Protein AF-A0A8K0XJJ7-F1 (afdb_monomer)

Secondary structure (DSSP, 8-state):
---PPP-TT-HHHHHHHHHHHHHHHH-HHHIIIIIGGG-HHHHHHHHHHHHHHHTSS-HHHHHHHHHHHHHHH-TTTS-SSSSPPPHHHHHHHH-

pLDDT: mean 91.0, std 8.06, range [51.34, 97.12]

Nearest PDB structures (foldseek):
  3i3t-assembly4_G  TM=5.904E-01  e=1.716E-01  Homo sapiens
  3i3t-assembly1_A  TM=6.237E-01  e=3.665E-01  Homo sapiens
  3i3t-assembly3_E  TM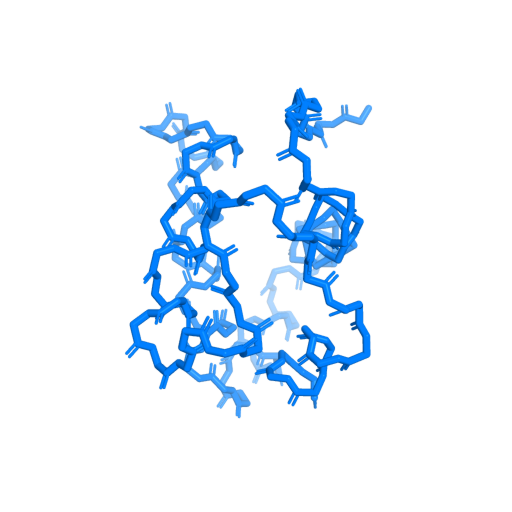=5.593E-01  e=5.846E-01  Homo sapiens

Foldseek 3Di:
DQFDDDDQLCVLVRVVLVVLLVVCVVCVPCLVVPQLVPAVLSVLSNVVSVCVVVVVDGPVRSSVVSLVVVCVVPVVQRPPDNDHHDSVSVVVRRD

Organism: NCBI:txid1940300

Mean predicted aligned error: 3.82 Å

Radius of gyration: 12.67 Å; Cα contacts (8 Å, |Δi|>4): 82; chains: 1; bounding box: 27×27×31 Å

Structure (mmCIF, N/CA/C/O backbone):
data_AF-A0A8K0XJJ7-F1
#
_entry.id   AF-A0A8K0XJJ7-F1
#
loop_
_atom_site.group_PDB
_atom_site.id
_atom_site.type_symbol
_atom_site.label_atom_id
_atom_site.label_alt_id
_atom_site.label_comp_id
_atom_site.label_asym_id
_atom_site.label_entity_id
_atom_site.label_seq_id
_atom_site.pdbx_PDB_ins_code
_atom_site.Cartn_x
_atom_site.Cartn_y
_atom_site.Cartn_z
_atom_site.occupancy
_atom_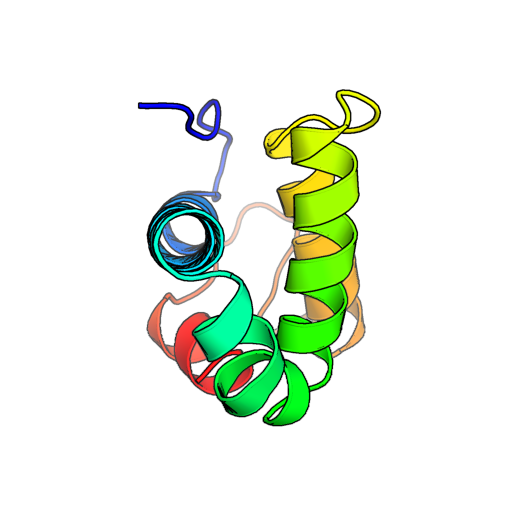site.B_iso_or_equiv
_atom_site.auth_seq_id
_atom_site.auth_comp_id
_atom_site.auth_asym_id
_atom_site.auth_atom_id
_atom_site.pdbx_PDB_model_num
ATOM 1 N N . PRO A 1 1 ? -12.921 13.529 0.029 1.00 51.34 1 PRO A N 1
ATOM 2 C CA . PRO A 1 1 ? -12.126 12.277 -0.018 1.00 51.34 1 PRO A CA 1
ATOM 3 C C . PRO A 1 1 ? -10.666 12.554 0.356 1.00 51.34 1 PRO A C 1
ATOM 5 O O . PRO A 1 1 ? -10.063 13.447 -0.232 1.00 51.34 1 PRO A O 1
ATOM 8 N N . ILE A 1 2 ? -10.124 11.832 1.342 1.00 62.34 2 ILE A N 1
ATOM 9 C CA . ILE A 1 2 ? -8.667 11.736 1.517 1.00 62.34 2 ILE A CA 1
ATOM 10 C C . ILE A 1 2 ? -8.176 10.863 0.363 1.00 62.34 2 ILE A C 1
ATOM 12 O O . ILE A 1 2 ? -8.728 9.790 0.132 1.00 62.34 2 ILE A O 1
ATOM 16 N N . GLY A 1 3 ? -7.221 11.356 -0.414 1.00 66.12 3 GLY A N 1
ATOM 17 C CA . GLY A 1 3 ? -6.772 10.684 -1.627 1.00 66.12 3 GLY A CA 1
ATOM 18 C C . GLY A 1 3 ? -5.331 11.029 -1.950 1.00 66.12 3 GLY A C 1
ATOM 19 O O . GLY A 1 3 ? -4.754 11.947 -1.366 1.00 66.12 3 GLY A O 1
ATOM 20 N N . PHE A 1 4 ? -4.758 10.273 -2.880 1.00 77.44 4 PHE A N 1
ATOM 21 C CA . PHE A 1 4 ? -3.394 10.483 -3.341 1.00 77.44 4 PHE A CA 1
ATOM 22 C C . PHE A 1 4 ? -3.317 11.738 -4.211 1.00 77.44 4 PHE A C 1
ATOM 24 O O . PHE A 1 4 ? -4.140 11.955 -5.105 1.00 77.44 4 PHE A O 1
ATOM 31 N N . LYS A 1 5 ? -2.290 12.559 -3.990 1.00 79.62 5 LYS A N 1
ATOM 32 C CA . LYS A 1 5 ? -1.846 13.520 -4.994 1.00 79.62 5 LYS A CA 1
ATOM 33 C C . LYS A 1 5 ? -1.235 12.743 -6.151 1.00 79.62 5 LYS A C 1
ATOM 35 O O . LYS A 1 5 ? -0.239 12.032 -5.985 1.00 79.62 5 LYS A O 1
ATOM 40 N N . TRP A 1 6 ? -1.839 12.934 -7.318 1.00 72.12 6 TRP A N 1
ATOM 41 C CA . TRP A 1 6 ? -1.425 12.290 -8.553 1.00 72.12 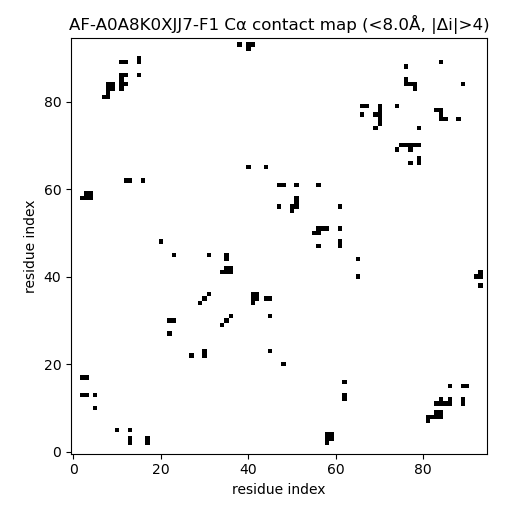6 TRP A CA 1
ATOM 42 C C . TRP A 1 6 ? 0.065 12.495 -8.831 1.00 72.12 6 TRP A C 1
ATOM 44 O O . TRP A 1 6 ? 0.622 13.581 -8.656 1.00 72.12 6 TRP A O 1
ATOM 54 N N . SER A 1 7 ? 0.705 11.441 -9.321 1.00 74.69 7 SER A N 1
ATOM 55 C CA . SER A 1 7 ? 2.115 11.428 -9.701 1.00 74.69 7 SER A CA 1
ATOM 56 C C . SER A 1 7 ? 2.309 10.666 -11.016 1.00 74.69 7 SER A C 1
ATOM 58 O O . SER A 1 7 ? 1.452 9.884 -11.428 1.00 74.69 7 SER A O 1
ATOM 60 N N . ASN A 1 8 ? 3.432 10.868 -11.704 1.00 78.75 8 ASN A N 1
ATOM 61 C CA . ASN A 1 8 ? 3.696 10.167 -12.963 1.00 78.75 8 ASN A CA 1
ATO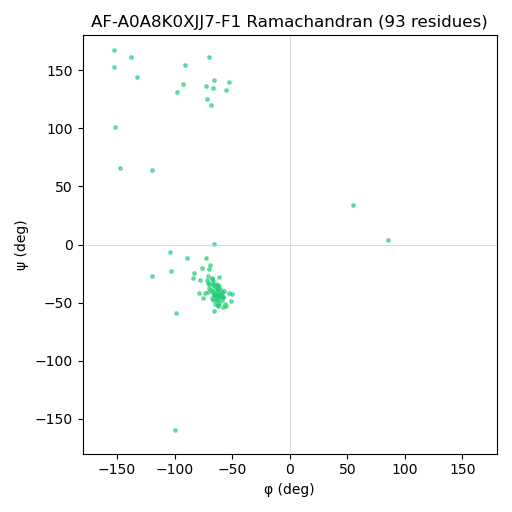M 62 C C . ASN A 1 8 ? 3.614 8.639 -12.781 1.00 78.75 8 ASN A C 1
ATOM 64 O O . ASN A 1 8 ? 4.178 8.086 -11.832 1.00 78.75 8 ASN A O 1
ATOM 68 N N . GLN A 1 9 ? 2.908 7.971 -13.701 1.00 81.69 9 GLN A N 1
ATOM 69 C CA . GLN A 1 9 ? 2.737 6.512 -13.737 1.00 81.69 9 GLN A CA 1
ATOM 70 C C . GLN A 1 9 ? 2.172 5.904 -12.442 1.00 81.69 9 GLN A C 1
ATOM 72 O O . GLN A 1 9 ? 2.539 4.801 -12.045 1.00 81.69 9 GLN A O 1
ATOM 77 N N . SER A 1 10 ? 1.296 6.640 -11.753 1.00 86.81 10 SER A N 1
ATOM 78 C CA . SER A 1 10 ? 0.697 6.203 -10.486 1.00 86.81 10 SER A CA 1
ATOM 79 C C . SER A 1 10 ? -0.747 5.731 -10.592 1.00 86.81 10 SER A C 1
ATOM 81 O O . SER A 1 10 ? -1.252 5.192 -9.620 1.00 86.81 10 SER A O 1
ATOM 83 N N . CYS A 1 11 ? -1.388 5.866 -11.755 1.00 89.19 11 CYS A N 1
ATOM 84 C CA . CYS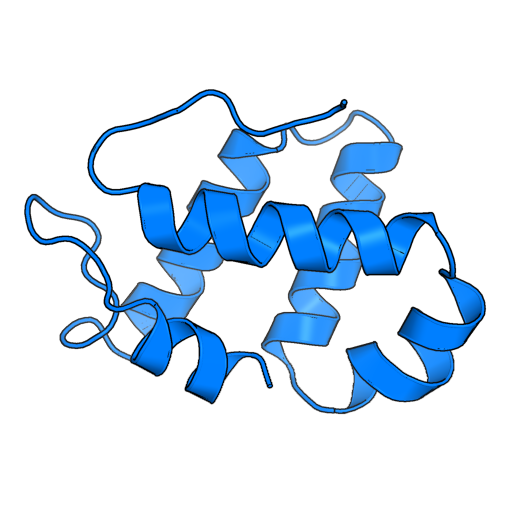 A 1 11 ? -2.826 5.658 -11.924 1.00 89.19 11 CYS A CA 1
ATOM 85 C C . CYS A 1 11 ? -3.339 4.323 -11.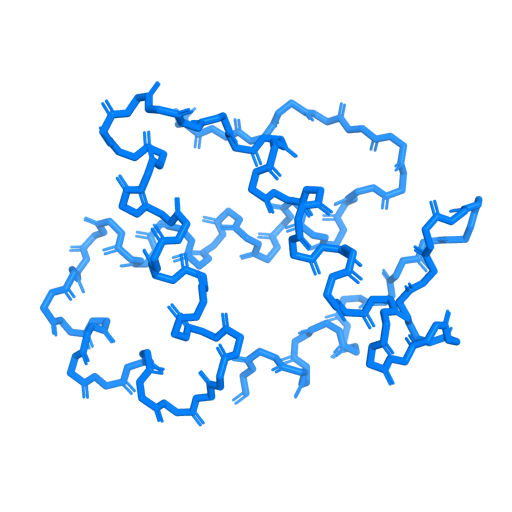362 1.00 89.19 11 CYS A C 1
ATOM 87 O O . CYS A 1 11 ? -4.313 4.326 -10.614 1.00 89.19 11 CYS A O 1
ATOM 89 N N . ALA A 1 12 ? -2.681 3.204 -11.677 1.00 92.12 12 ALA A N 1
ATOM 90 C CA . ALA A 1 12 ? -3.071 1.884 -11.182 1.00 92.12 12 ALA A CA 1
ATOM 91 C C . ALA A 1 12 ? -2.960 1.797 -9.651 1.00 92.12 12 ALA A C 1
ATOM 93 O O . ALA A 1 12 ? -3.906 1.385 -8.983 1.00 92.12 12 ALA A O 1
ATOM 94 N N . TYR A 1 13 ? -1.841 2.275 -9.098 1.00 93.75 13 TYR A N 1
ATOM 95 C CA . TYR A 1 13 ? -1.598 2.322 -7.656 1.00 93.75 13 TYR A CA 1
ATOM 96 C C . TYR A 1 13 ? -2.599 3.219 -6.932 1.00 93.75 13 TYR A C 1
ATOM 98 O O . TYR A 1 13 ? -3.234 2.778 -5.985 1.00 93.75 13 TYR A O 1
ATOM 106 N N . ASP A 1 14 ? -2.766 4.462 -7.385 1.00 92.69 14 ASP A N 1
ATOM 107 C CA . ASP A 1 14 ? -3.686 5.427 -6.784 1.00 92.69 14 ASP A CA 1
ATOM 108 C C . ASP A 1 14 ? -5.121 4.886 -6.815 1.00 92.69 14 ASP A C 1
ATOM 110 O O . ASP A 1 14 ? -5.851 5.032 -5.836 1.00 92.69 14 ASP A O 1
ATOM 114 N N . SER A 1 15 ? -5.514 4.214 -7.903 1.00 92.56 15 SER A N 1
ATOM 115 C CA . SER A 1 15 ? -6.846 3.615 -8.043 1.00 92.56 15 SER A CA 1
ATOM 116 C C . SER A 1 15 ? -7.058 2.475 -7.049 1.00 92.56 15 SER A C 1
ATOM 118 O O . SER A 1 15 ? -7.981 2.542 -6.236 1.00 92.56 15 SER A O 1
ATOM 120 N N . LEU A 1 16 ? -6.191 1.455 -7.065 1.00 95.06 16 LEU A N 1
ATOM 121 C CA . LEU A 1 16 ? -6.337 0.300 -6.178 1.00 95.06 16 LEU A CA 1
ATOM 122 C C . LEU A 1 16 ? -6.187 0.707 -4.710 1.00 95.06 16 LEU A C 1
ATOM 124 O O . LEU A 1 16 ? -7.030 0.367 -3.884 1.00 95.06 16 LEU A O 1
ATOM 128 N N . PHE A 1 17 ? -5.153 1.477 -4.373 1.00 94.94 17 PHE A N 1
ATOM 129 C CA . PHE A 1 17 ? -4.886 1.856 -2.989 1.00 94.94 17 PHE A CA 1
ATOM 130 C C . PHE A 1 17 ? -5.958 2.785 -2.429 1.00 94.94 17 PHE A C 1
ATOM 132 O O . PHE A 1 17 ? -6.236 2.713 -1.239 1.00 94.94 17 PHE A O 1
ATOM 139 N N . THR A 1 18 ? -6.610 3.615 -3.251 1.00 94.06 18 THR A N 1
ATOM 140 C CA . THR A 1 18 ? -7.772 4.394 -2.788 1.00 94.06 18 THR A CA 1
ATOM 141 C C . THR A 1 18 ? -8.936 3.477 -2.420 1.00 94.06 18 THR A C 1
ATOM 143 O O . THR A 1 18 ? -9.560 3.685 -1.380 1.00 94.06 18 THR A O 1
ATOM 146 N N . ILE A 1 19 ? -9.217 2.453 -3.235 1.00 94.00 19 ILE A N 1
ATOM 147 C CA . ILE A 1 19 ? -10.276 1.471 -2.956 1.00 94.00 19 ILE A CA 1
ATOM 148 C C . ILE A 1 19 ? -9.952 0.709 -1.670 1.00 94.00 19 ILE A C 1
ATOM 150 O O . ILE A 1 19 ? -10.768 0.689 -0.751 1.00 94.00 19 ILE A O 1
ATOM 154 N N . LEU A 1 20 ? -8.749 0.139 -1.576 1.00 94.88 20 LEU A N 1
ATOM 155 C CA . LEU A 1 20 ? -8.310 -0.621 -0.406 1.00 94.88 20 LEU A CA 1
ATOM 156 C C . LEU A 1 20 ? -8.309 0.236 0.862 1.00 94.88 20 LEU A C 1
ATOM 158 O O . LEU A 1 20 ? -8.841 -0.189 1.883 1.00 94.88 20 LEU A O 1
ATOM 162 N N . TYR A 1 21 ? -7.799 1.468 0.788 1.00 95.31 21 TYR A N 1
ATOM 163 C CA . TYR A 1 21 ? -7.824 2.403 1.910 1.00 95.31 21 TYR A CA 1
ATOM 164 C C . TYR A 1 21 ? -9.257 2.691 2.360 1.00 95.31 21 TYR A C 1
ATOM 166 O O . TYR A 1 21 ? -9.547 2.656 3.552 1.00 95.31 21 TYR A O 1
ATOM 174 N N . HIS A 1 22 ? -10.175 2.928 1.417 1.00 94.31 22 HIS A N 1
ATOM 175 C CA . HIS A 1 22 ? -11.580 3.151 1.740 1.00 94.31 22 HIS A CA 1
ATOM 176 C C . HIS A 1 22 ? -12.208 1.936 2.438 1.00 94.31 22 HIS A C 1
ATOM 178 O O . HIS A 1 22 ? -12.932 2.101 3.420 1.00 94.31 22 HIS A O 1
ATOM 184 N N . VAL A 1 23 ? -11.933 0.718 1.962 1.00 93.81 23 VAL A N 1
ATOM 185 C CA . VAL A 1 23 ? -12.405 -0.518 2.606 1.00 93.81 23 VAL A CA 1
ATOM 186 C C . VAL A 1 23 ? -11.831 -0.642 4.021 1.00 93.81 23 VAL A C 1
ATOM 188 O O . VAL A 1 23 ? -12.597 -0.852 4.962 1.00 93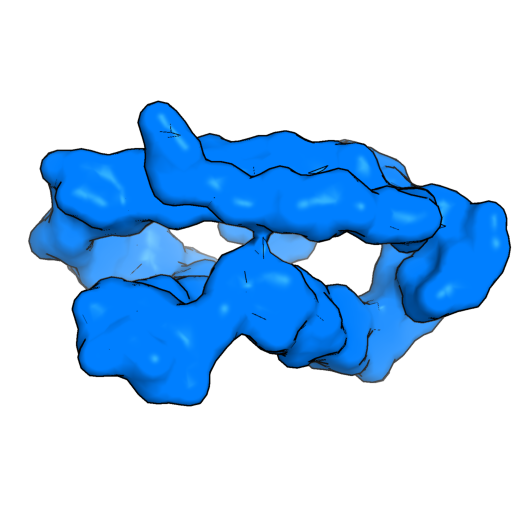.81 23 VAL A O 1
ATOM 191 N N . TYR A 1 24 ? -10.522 -0.432 4.185 1.00 95.31 24 TYR A N 1
ATOM 192 C CA . TYR A 1 24 ? -9.842 -0.452 5.481 1.00 95.31 24 TYR A CA 1
ATOM 193 C C . TYR A 1 24 ? -10.485 0.521 6.482 1.00 95.31 24 TYR A C 1
ATOM 195 O O . TYR A 1 24 ? -10.888 0.104 7.566 1.00 95.31 24 TYR A O 1
ATOM 203 N N . VAL A 1 25 ? -10.658 1.800 6.121 1.00 95.06 25 VAL A N 1
ATOM 204 C CA . VAL A 1 25 ? -11.208 2.803 7.056 1.00 95.06 25 VAL A CA 1
ATOM 205 C C . VAL A 1 25 ? -12.697 2.616 7.343 1.00 95.06 25 VAL A C 1
ATOM 207 O O . VAL A 1 25 ? -13.166 3.016 8.405 1.00 95.06 25 VAL A O 1
ATOM 210 N N . THR A 1 26 ? -13.449 2.025 6.411 1.00 96.12 26 THR A N 1
ATOM 211 C CA . THR A 1 26 ? -14.894 1.802 6.576 1.00 96.12 26 THR A CA 1
ATOM 212 C C . THR A 1 26 ? -15.176 0.613 7.491 1.00 96.12 26 THR A C 1
ATOM 214 O O . THR A 1 26 ? -16.211 0.572 8.156 1.00 96.12 26 THR A O 1
ATOM 217 N N . SER A 1 27 ? -14.296 -0.389 7.523 1.00 94.81 27 SER A N 1
ATOM 218 C CA . SER A 1 27 ? -14.516 -1.621 8.288 1.00 94.81 27 SER A CA 1
ATOM 219 C C . SER A 1 27 ? -13.201 -2.210 8.817 1.00 94.81 27 SER A C 1
ATOM 221 O O . SER A 1 27 ? -12.823 -3.313 8.418 1.00 94.81 27 SER A O 1
ATOM 223 N N . PRO A 1 28 ? -12.505 -1.514 9.737 1.00 94.62 28 PRO A N 1
ATOM 224 C CA . PRO A 1 28 ? -11.172 -1.911 10.196 1.00 94.62 28 PRO A CA 1
ATOM 225 C C . PRO A 1 28 ? -11.155 -3.279 10.894 1.00 94.62 28 PRO A C 1
ATOM 227 O O . PRO A 1 28 ? -10.227 -4.056 10.693 1.00 94.62 28 PRO A O 1
ATOM 230 N N . GLU A 1 29 ? -12.202 -3.627 11.651 1.00 95.50 29 GLU A N 1
ATOM 231 C CA . GLU A 1 29 ? -12.313 -4.945 12.298 1.00 95.50 29 GLU A CA 1
ATOM 232 C C . GLU A 1 29 ? -12.432 -6.084 11.274 1.00 95.50 29 GLU A C 1
ATOM 234 O O . GLU A 1 29 ? -11.780 -7.122 11.403 1.00 95.50 29 GLU A O 1
ATOM 239 N N . VAL A 1 30 ? -13.233 -5.879 10.222 1.00 95.12 30 VAL A N 1
ATOM 240 C CA . VAL A 1 30 ? -13.390 -6.843 9.122 1.00 95.12 30 VAL A CA 1
ATOM 241 C C . VAL A 1 30 ? -12.085 -6.956 8.341 1.00 95.12 30 VAL A C 1
ATOM 243 O O . VAL A 1 30 ? -11.666 -8.065 8.015 1.00 95.12 30 VAL A O 1
ATOM 246 N N . TRP A 1 31 ? -11.414 -5.832 8.080 1.00 95.81 31 TRP A N 1
ATOM 247 C CA . TRP A 1 31 ? -10.120 -5.816 7.409 1.00 95.81 31 TRP A CA 1
ATOM 248 C C . TRP A 1 31 ? -9.077 -6.637 8.172 1.00 95.81 31 TRP A C 1
ATOM 250 O O . TRP A 1 31 ? -8.492 -7.555 7.600 1.00 95.81 31 TRP A O 1
ATOM 260 N N . ALA A 1 32 ? -8.883 -6.352 9.462 1.00 95.56 32 ALA A N 1
ATOM 261 C CA . ALA A 1 32 ? -7.894 -7.038 10.292 1.00 95.56 32 ALA A CA 1
ATOM 262 C C . ALA A 1 32 ? -8.199 -8.538 10.445 1.00 95.56 32 ALA A C 1
ATOM 264 O O . ALA A 1 32 ? -7.287 -9.359 10.492 1.00 95.56 32 ALA A O 1
ATOM 265 N N . THR A 1 33 ? -9.482 -8.908 10.488 1.00 96.44 33 THR A N 1
ATOM 266 C CA . THR A 1 33 ? -9.896 -10.307 10.666 1.00 96.44 33 THR A CA 1
ATOM 267 C C . THR A 1 33 ? -9.795 -11.115 9.374 1.00 96.44 33 THR A C 1
ATOM 269 O O . THR A 1 33 ? -9.377 -12.270 9.407 1.00 96.44 33 THR A O 1
ATOM 272 N N . TYR A 1 34 ? -10.203 -10.537 8.241 1.00 95.44 34 TYR A N 1
ATOM 273 C CA . TYR A 1 34 ? -10.439 -11.304 7.016 1.00 95.44 34 TYR A CA 1
ATOM 274 C C . TYR A 1 34 ? -9.577 -10.893 5.834 1.00 95.44 34 TYR A C 1
ATOM 276 O O . TYR A 1 34 ? -9.373 -11.729 4.969 1.00 95.44 34 TYR A O 1
ATOM 284 N N . VAL A 1 35 ? -9.110 -9.648 5.743 1.00 94.25 35 VAL A N 1
ATOM 285 C CA . VAL A 1 35 ? -8.400 -9.137 4.555 1.00 94.25 35 VAL A CA 1
ATOM 286 C C . VAL A 1 35 ? -6.895 -9.170 4.778 1.00 94.25 35 VAL A C 1
ATOM 288 O O . VAL A 1 35 ? -6.180 -9.867 4.067 1.00 94.25 35 VAL A O 1
ATOM 291 N N . SER A 1 36 ? -6.426 -8.479 5.815 1.00 95.69 36 SER A N 1
ATOM 292 C CA . SER A 1 36 ? -5.010 -8.377 6.178 1.00 95.69 36 SER A CA 1
ATOM 293 C C . SER A 1 36 ? -4.276 -9.726 6.260 1.00 95.69 36 SER A C 1
ATOM 295 O O . SER A 1 36 ? -3.186 -9.837 5.696 1.00 95.69 36 SER A O 1
ATOM 297 N N . PRO A 1 37 ? -4.863 -10.798 6.839 1.00 95.88 37 PRO A N 1
ATOM 298 C CA . PRO A 1 37 ? -4.171 -12.083 6.953 1.00 95.88 37 PRO A CA 1
ATOM 299 C C . PRO A 1 37 ? -4.026 -12.855 5.635 1.00 95.88 37 PRO A C 1
ATOM 301 O O . PRO A 1 37 ? -3.308 -13.852 5.607 1.00 95.88 37 PRO A O 1
ATOM 304 N N . GLN A 1 38 ? -4.717 -12.454 4.560 1.00 94.25 38 GLN A N 1
ATOM 305 C CA . GLN A 1 38 ? -4.696 -13.202 3.298 1.00 94.25 38 GLN A CA 1
ATOM 306 C C . GLN A 1 38 ? -3.359 -13.082 2.574 1.00 94.25 38 GLN A C 1
ATOM 308 O O . GLN A 1 38 ? -2.945 -14.025 1.902 1.00 94.25 38 GLN A O 1
ATOM 313 N N . ASN A 1 39 ? -2.678 -11.937 2.691 1.00 92.31 39 ASN A N 1
ATOM 314 C CA . ASN A 1 39 ? -1.401 -11.737 2.022 1.00 92.31 39 ASN A CA 1
ATOM 315 C C . ASN A 1 39 ? -0.502 -10.725 2.762 1.00 92.31 39 ASN A C 1
ATOM 317 O O . ASN A 1 39 ? -0.969 -9.806 3.435 1.00 92.31 39 ASN A O 1
ATOM 321 N N . ASN A 1 40 ? 0.817 -10.872 2.600 1.00 94.81 40 ASN A N 1
ATOM 322 C CA . ASN A 1 40 ? 1.809 -10.047 3.300 1.00 94.81 40 ASN A CA 1
ATOM 323 C C . ASN A 1 40 ? 1.796 -8.562 2.888 1.00 94.81 40 ASN A C 1
ATOM 325 O O . ASN A 1 40 ? 2.105 -7.702 3.710 1.00 94.81 40 ASN A O 1
ATOM 329 N N . TYR A 1 41 ? 1.448 -8.240 1.642 1.00 95.81 41 TYR A N 1
ATOM 330 C CA . TYR A 1 41 ? 1.257 -6.862 1.187 1.00 95.81 41 TYR A CA 1
ATOM 331 C C . TYR A 1 41 ? 0.009 -6.214 1.780 1.00 95.81 41 TYR A C 1
ATOM 333 O O . TYR A 1 41 ? 0.058 -5.022 2.049 1.00 95.81 41 TYR A O 1
ATOM 341 N N . LEU A 1 42 ? -1.081 -6.954 2.012 1.00 96.31 42 LEU A N 1
ATOM 342 C CA . LEU A 1 42 ? -2.278 -6.446 2.693 1.00 96.31 42 LEU A CA 1
ATOM 343 C C . LEU A 1 42 ? -2.010 -6.192 4.177 1.00 96.31 42 LEU A C 1
ATOM 345 O O . LEU A 1 42 ? -2.474 -5.185 4.711 1.00 96.31 42 LEU A O 1
ATOM 349 N N . CYS A 1 43 ? -1.212 -7.052 4.812 1.00 96.69 43 CYS A N 1
ATOM 350 C CA . CYS A 1 43 ? -0.706 -6.828 6.164 1.00 96.69 43 CYS A CA 1
ATOM 351 C C . CYS A 1 43 ? 0.165 -5.562 6.233 1.00 96.69 43 CYS A C 1
ATOM 353 O O . CYS A 1 43 ? -0.118 -4.647 7.004 1.00 96.69 43 CYS A O 1
ATOM 355 N N . LEU A 1 44 ? 1.147 -5.436 5.332 1.00 96.81 44 LEU A N 1
ATOM 356 C CA . LEU A 1 44 ? 1.951 -4.218 5.208 1.00 96.81 44 LEU A CA 1
ATOM 357 C C . LEU A 1 44 ? 1.083 -2.984 4.906 1.00 96.81 44 LEU A C 1
ATOM 359 O O . LEU A 1 44 ? 1.311 -1.914 5.461 1.00 96.81 44 LEU A O 1
ATOM 363 N N . PHE A 1 45 ? 0.090 -3.114 4.026 1.00 96.94 45 PHE A N 1
ATOM 364 C CA . PHE A 1 45 ? -0.830 -2.035 3.682 1.00 96.94 45 PHE A CA 1
ATOM 365 C C . PHE A 1 45 ? -1.592 -1.550 4.915 1.00 96.94 45 PHE A C 1
ATOM 367 O O . PHE A 1 45 ? -1.716 -0.343 5.105 1.00 96.94 45 PHE A O 1
ATOM 374 N N . GLU A 1 46 ? -2.059 -2.465 5.770 1.00 97.12 46 GLU A N 1
ATOM 375 C CA . GLU A 1 46 ? -2.713 -2.128 7.035 1.00 97.12 46 GLU A CA 1
ATOM 376 C C . GLU A 1 46 ? -1.794 -1.307 7.949 1.00 97.12 46 GLU A C 1
ATOM 378 O O . GLU A 1 46 ? -2.206 -0.262 8.456 1.00 97.12 46 GLU A O 1
ATOM 383 N N . ASP A 1 47 ? -0.546 -1.741 8.128 1.00 96.69 47 ASP A N 1
ATOM 384 C CA . ASP A 1 47 ? 0.421 -1.047 8.983 1.00 96.69 47 ASP A CA 1
ATOM 385 C C . ASP A 1 47 ? 0.711 0.370 8.477 1.00 96.69 47 ASP A C 1
ATOM 387 O O . ASP A 1 47 ? 0.654 1.335 9.243 1.00 96.69 47 ASP A O 1
ATOM 391 N N . LEU A 1 48 ? 0.897 0.533 7.165 1.00 96.38 48 LEU A N 1
ATOM 392 C CA . LEU A 1 48 ? 1.081 1.855 6.567 1.00 96.38 48 LEU A CA 1
ATOM 393 C C . LEU A 1 48 ? -0.182 2.721 6.669 1.00 96.38 48 LEU A C 1
ATOM 395 O O . LEU A 1 48 ? -0.089 3.933 6.868 1.00 96.38 48 LEU A O 1
ATOM 399 N N . CYS A 1 49 ? -1.374 2.126 6.579 1.00 95.12 49 CYS A N 1
ATOM 400 C CA . CYS A 1 49 ? -2.623 2.856 6.774 1.00 95.12 49 CYS A CA 1
ATOM 401 C C . CYS A 1 49 ? -2.764 3.390 8.204 1.00 95.12 49 CYS A C 1
ATOM 403 O O . CYS A 1 49 ? -3.266 4.504 8.378 1.00 95.12 49 CYS A O 1
ATOM 405 N N . LYS A 1 50 ? -2.298 2.644 9.215 1.00 95.81 50 LYS A N 1
ATOM 406 C CA . LYS A 1 50 ? -2.243 3.121 10.608 1.00 95.81 50 LYS A CA 1
ATOM 407 C C . LYS A 1 50 ? -1.326 4.338 10.734 1.00 95.81 50 LYS A C 1
ATOM 409 O O . LYS A 1 50 ? -1.734 5.330 11.335 1.00 95.81 50 LYS A O 1
ATOM 414 N N . GLU A 1 51 ? -0.143 4.314 10.114 1.00 95.88 51 GLU A N 1
ATOM 415 C CA . GLU A 1 51 ? 0.777 5.467 10.099 1.00 95.88 51 GLU A CA 1
ATOM 416 C C . GLU A 1 51 ? 0.165 6.691 9.396 1.00 95.88 51 GLU A C 1
ATOM 418 O O . GLU A 1 51 ? 0.319 7.827 9.853 1.00 95.88 51 GLU A O 1
ATOM 423 N N . VAL A 1 52 ? -0.581 6.474 8.307 1.00 94.62 52 VAL A N 1
ATOM 424 C CA . VAL A 1 52 ? -1.310 7.551 7.620 1.00 94.62 52 VAL A CA 1
ATOM 425 C C . VAL A 1 52 ? -2.413 8.134 8.507 1.00 94.62 52 VAL A C 1
ATOM 427 O O . VAL A 1 52 ? -2.560 9.354 8.572 1.00 94.62 52 VAL A O 1
ATOM 430 N N . GLN A 1 53 ? -3.185 7.298 9.209 1.00 93.50 53 GLN A N 1
ATOM 431 C CA . GLN A 1 53 ? -4.226 7.762 10.136 1.00 93.50 53 GLN A CA 1
ATOM 432 C C . GLN A 1 53 ? -3.650 8.497 11.352 1.00 93.50 53 GLN A C 1
ATOM 434 O O . GLN A 1 53 ? -4.264 9.454 11.823 1.00 93.50 53 GLN A O 1
ATOM 439 N N . GLY A 1 54 ? -2.476 8.080 11.834 1.00 92.75 54 GLY A N 1
ATOM 440 C CA . GLY A 1 54 ? -1.740 8.756 12.905 1.00 92.75 54 GLY A CA 1
ATOM 441 C C . GLY A 1 54 ? -1.152 10.111 12.495 1.00 92.75 54 GLY A C 1
ATOM 442 O O . GLY A 1 54 ? -0.845 10.930 13.356 1.00 92.75 54 GLY A O 1
ATOM 443 N N . GLY A 1 55 ? -1.042 10.378 11.188 1.00 91.12 55 GLY A N 1
ATOM 444 C CA . GLY A 1 55 ? -0.446 11.601 10.643 1.00 91.12 55 GLY A CA 1
ATOM 445 C C . GLY A 1 55 ? 1.080 11.550 10.503 1.00 91.12 55 GLY A C 1
ATOM 446 O O . GLY A 1 55 ? 1.679 12.535 10.070 1.00 91.12 55 GLY A O 1
ATOM 447 N N . ASP A 1 56 ? 1.703 10.410 10.808 1.00 92.94 56 ASP A N 1
ATOM 448 C CA . ASP A 1 56 ? 3.151 10.186 10.691 1.00 92.94 56 ASP A CA 1
ATOM 449 C C . ASP A 1 56 ? 3.591 9.964 9.233 1.00 92.94 56 ASP A C 1
ATOM 451 O O . ASP A 1 56 ? 4.755 10.165 8.860 1.00 92.94 56 ASP A O 1
ATOM 455 N N . MET A 1 57 ? 2.641 9.585 8.374 1.00 92.94 57 MET A N 1
ATOM 456 C CA . MET A 1 57 ? 2.868 9.277 6.969 1.00 92.94 57 MET A CA 1
ATOM 457 C C . MET A 1 57 ? 1.846 9.962 6.055 1.00 92.94 57 MET A C 1
ATOM 459 O O . MET A 1 57 ? 0.668 10.078 6.374 1.00 92.94 57 MET A O 1
ATOM 463 N N . SER A 1 58 ? 2.287 10.391 4.868 1.00 93.25 58 SER A N 1
ATOM 464 C CA . SER A 1 58 ? 1.372 10.824 3.806 1.00 93.25 58 SER A CA 1
ATOM 465 C C . SER A 1 58 ? 1.001 9.658 2.889 1.00 93.25 58 SER A C 1
ATOM 467 O O . SER A 1 58 ? 1.795 8.736 2.689 1.00 93.25 58 SER A O 1
ATOM 469 N N . MET A 1 59 ? -0.166 9.742 2.248 1.00 92.56 59 MET A N 1
ATOM 470 C CA . MET A 1 59 ? -0.621 8.762 1.253 1.00 92.56 59 MET A CA 1
ATOM 471 C C . MET A 1 59 ? 0.430 8.536 0.150 1.00 92.56 59 MET A C 1
ATOM 473 O O . MET A 1 59 ? 0.735 7.408 -0.222 1.00 92.56 59 MET A O 1
ATOM 477 N N . GLU A 1 60 ? 1.082 9.589 -0.343 1.00 92.88 60 GLU A N 1
ATOM 478 C CA . GLU A 1 60 ? 2.120 9.473 -1.378 1.00 92.88 60 GLU A CA 1
ATOM 479 C C . GLU A 1 60 ? 3.342 8.697 -0.890 1.00 92.88 60 GLU A C 1
ATOM 481 O O . GLU A 1 60 ? 3.947 7.950 -1.661 1.00 92.88 60 GLU A O 1
ATOM 486 N N . LYS A 1 61 ? 3.700 8.865 0.386 1.00 93.12 61 LYS A N 1
ATOM 487 C CA . LYS A 1 61 ? 4.821 8.163 1.006 1.00 93.12 61 LYS A CA 1
ATOM 488 C C . LYS A 1 61 ? 4.488 6.681 1.191 1.00 93.12 61 LYS A C 1
ATOM 490 O O . LYS A 1 61 ? 5.316 5.846 0.835 1.00 93.12 61 LYS A O 1
ATOM 495 N N . MET A 1 62 ? 3.258 6.367 1.608 1.00 95.19 62 MET A N 1
ATOM 496 C CA . MET A 1 62 ? 2.725 5.000 1.641 1.00 95.19 62 MET A CA 1
ATOM 497 C C . MET A 1 62 ? 2.797 4.345 0.254 1.00 95.19 62 MET A C 1
ATOM 499 O O . MET A 1 62 ? 3.390 3.277 0.100 1.00 95.19 62 MET A O 1
ATOM 503 N N . ARG A 1 63 ? 2.289 5.014 -0.792 1.00 94.38 63 ARG A N 1
ATOM 504 C CA . ARG A 1 63 ? 2.378 4.516 -2.176 1.00 94.38 63 ARG A CA 1
ATOM 505 C C . ARG A 1 63 ? 3.822 4.280 -2.608 1.00 94.38 63 ARG A C 1
ATOM 507 O O . ARG A 1 63 ? 4.108 3.259 -3.222 1.00 94.38 63 ARG A O 1
ATOM 514 N N . ALA A 1 64 ? 4.729 5.216 -2.331 1.00 93.69 64 ALA A N 1
ATOM 515 C CA . ALA A 1 64 ? 6.133 5.084 -2.711 1.00 93.69 64 ALA A CA 1
ATOM 516 C C . ALA A 1 64 ? 6.807 3.882 -2.031 1.00 93.69 64 ALA A C 1
ATOM 518 O O . ALA A 1 64 ? 7.581 3.169 -2.675 1.00 93.69 64 ALA A O 1
ATOM 519 N N . GLN A 1 65 ? 6.487 3.626 -0.760 1.00 95.44 65 GLN A N 1
ATOM 520 C CA . GLN A 1 65 ? 6.977 2.449 -0.048 1.00 95.44 65 GLN A CA 1
ATOM 521 C C . GLN A 1 65 ? 6.430 1.158 -0.656 1.00 95.44 65 GLN A C 1
ATOM 523 O O . GLN A 1 65 ? 7.227 0.303 -1.036 1.00 95.44 65 GLN A O 1
ATOM 528 N N . LEU A 1 66 ? 5.114 1.050 -0.855 1.00 95.25 66 LEU A N 1
ATOM 529 C CA . LEU A 1 66 ? 4.498 -0.129 -1.477 1.00 95.25 66 LEU A CA 1
ATOM 530 C C . LEU A 1 66 ? 5.064 -0.394 -2.878 1.00 95.25 66 LEU A C 1
ATOM 532 O O . LEU A 1 66 ? 5.468 -1.514 -3.175 1.00 95.25 66 LEU A O 1
ATOM 536 N N . ARG A 1 67 ? 5.209 0.648 -3.709 1.00 93.88 67 ARG A N 1
ATOM 537 C CA . ARG A 1 67 ? 5.866 0.551 -5.026 1.00 93.88 67 ARG A CA 1
ATOM 538 C C . ARG A 1 67 ? 7.294 0.026 -4.926 1.00 93.88 67 ARG A C 1
ATOM 540 O O . ARG A 1 67 ? 7.714 -0.756 -5.767 1.00 93.88 67 ARG A O 1
ATOM 547 N N . THR A 1 68 ? 8.044 0.455 -3.913 1.00 94.56 68 THR A N 1
ATOM 548 C CA . THR A 1 68 ? 9.421 -0.005 -3.697 1.00 94.56 68 THR A CA 1
ATOM 549 C C . THR A 1 68 ? 9.460 -1.477 -3.293 1.00 94.56 68 THR A C 1
ATOM 551 O O . THR A 1 68 ? 10.345 -2.200 -3.742 1.00 94.56 68 THR A O 1
ATOM 554 N N . VAL A 1 69 ? 8.521 -1.934 -2.461 1.00 95.56 69 VAL A N 1
ATOM 555 C CA . VAL A 1 69 ? 8.430 -3.348 -2.067 1.00 95.56 69 VAL A CA 1
ATOM 556 C C . VAL A 1 69 ? 8.057 -4.218 -3.270 1.00 95.56 69 VAL A C 1
ATOM 558 O O . VAL A 1 69 ? 8.757 -5.188 -3.540 1.00 95.56 69 VAL A O 1
ATOM 561 N N . LEU A 1 70 ? 7.040 -3.824 -4.039 1.00 94.69 70 LEU A N 1
ATOM 562 C CA . LEU A 1 70 ? 6.607 -4.532 -5.251 1.00 94.69 70 LEU A CA 1
ATOM 563 C C . LEU A 1 70 ? 7.698 -4.563 -6.329 1.00 94.69 70 LEU A C 1
ATOM 565 O O . LEU A 1 70 ? 7.973 -5.595 -6.928 1.00 94.69 70 LEU A O 1
ATOM 569 N N . ASN A 1 71 ? 8.400 -3.451 -6.545 1.00 94.69 71 ASN A N 1
ATOM 570 C CA . ASN A 1 71 ? 9.513 -3.425 -7.492 1.00 94.69 71 ASN A CA 1
ATOM 571 C C . ASN A 1 71 ? 10.643 -4.386 -7.093 1.00 94.69 71 ASN A C 1
ATOM 573 O O . ASN A 1 71 ? 11.270 -4.990 -7.959 1.00 94.69 71 ASN A O 1
ATOM 577 N N . LYS A 1 72 ? 10.903 -4.538 -5.788 1.00 95.00 72 LYS A N 1
ATOM 578 C CA . LYS A 1 72 ? 11.900 -5.490 -5.287 1.00 95.00 72 LYS A CA 1
ATOM 579 C C . LYS A 1 72 ? 11.452 -6.943 -5.427 1.00 95.00 72 LYS A C 1
ATOM 581 O O . LYS A 1 72 ? 12.324 -7.795 -5.567 1.00 95.00 72 LYS A O 1
ATOM 586 N N . SER A 1 73 ? 10.149 -7.229 -5.361 1.00 94.19 73 SER A N 1
ATOM 587 C CA . SER A 1 73 ? 9.638 -8.588 -5.570 1.00 94.19 73 SER A CA 1
ATOM 588 C C . SER A 1 73 ? 9.658 -8.965 -7.049 1.00 94.19 73 SER A C 1
ATOM 590 O O . SER A 1 73 ? 10.159 -10.033 -7.393 1.00 94.19 73 SER A O 1
ATOM 592 N N . ASN A 1 74 ? 9.195 -8.073 -7.930 1.00 92.31 74 ASN A N 1
ATOM 593 C CA . ASN A 1 74 ? 9.282 -8.260 -9.372 1.00 92.31 74 ASN A CA 1
ATOM 594 C C . ASN A 1 74 ? 9.349 -6.920 -10.124 1.00 92.31 74 ASN A C 1
ATOM 596 O O . ASN A 1 74 ? 8.342 -6.254 -10.365 1.00 92.31 74 ASN A O 1
ATOM 600 N N . PHE A 1 75 ? 10.553 -6.533 -10.545 1.00 92.00 75 PHE A N 1
ATOM 601 C CA . PHE A 1 75 ? 10.769 -5.256 -11.226 1.00 92.00 75 PHE A CA 1
ATOM 602 C C . PHE A 1 75 ? 10.183 -5.207 -12.645 1.00 92.00 75 PHE A C 1
ATOM 604 O O . PHE A 1 75 ? 9.974 -4.105 -13.156 1.00 92.00 75 PHE A O 1
ATOM 611 N N . GLU A 1 76 ? 9.942 -6.360 -13.281 1.00 91.19 76 GLU A N 1
ATOM 612 C CA . GLU A 1 76 ? 9.384 -6.435 -14.635 1.00 91.19 76 GLU A CA 1
ATOM 613 C C . GLU A 1 76 ? 7.894 -6.078 -14.628 1.00 91.19 76 GLU A C 1
ATOM 615 O O . GLU A 1 76 ? 7.447 -5.299 -15.471 1.00 91.19 76 GLU A O 1
ATOM 620 N N . TYR A 1 77 ? 7.143 -6.563 -13.632 1.00 90.69 77 TYR A N 1
ATOM 621 C CA . TYR A 1 77 ? 5.721 -6.231 -13.464 1.00 90.69 77 TYR A CA 1
ATOM 622 C C . TYR A 1 77 ? 5.489 -4.918 -12.709 1.00 90.69 77 TYR A C 1
ATOM 624 O O . TYR A 1 77 ? 4.514 -4.205 -12.973 1.00 90.69 77 TYR A O 1
ATOM 632 N N . PHE A 1 78 ? 6.409 -4.542 -11.815 1.00 92.94 78 PHE A N 1
ATOM 633 C CA . PHE A 1 78 ? 6.283 -3.355 -10.966 1.00 92.94 78 PHE A CA 1
ATOM 634 C C . PHE A 1 78 ? 7.414 -2.339 -11.187 1.00 92.94 78 PHE A C 1
ATOM 636 O O . PHE A 1 78 ? 8.193 -2.063 -10.270 1.00 92.94 78 PHE A O 1
ATOM 643 N N . PRO A 1 79 ? 7.537 -1.741 -12.385 1.00 90.75 79 PRO A N 1
ATOM 644 C CA . PRO A 1 79 ? 8.568 -0.748 -12.669 1.00 90.75 79 PRO A CA 1
ATOM 645 C C . PRO A 1 79 ? 8.407 0.550 -11.851 1.00 90.75 79 PRO A C 1
ATOM 647 O O . PRO A 1 79 ? 7.312 1.087 -11.651 1.00 90.75 79 PRO A O 1
ATOM 650 N N . LEU A 1 80 ? 9.536 1.114 -11.405 1.00 86.56 80 LEU A N 1
ATOM 651 C CA . LEU A 1 80 ? 9.590 2.443 -10.766 1.00 86.56 80 LEU A CA 1
ATOM 652 C C . LEU A 1 80 ? 9.785 3.598 -11.763 1.00 86.56 80 LEU A C 1
ATOM 654 O O . LEU A 1 80 ? 9.663 4.764 -11.394 1.00 86.56 80 LEU A O 1
ATOM 658 N N . ASN A 1 81 ? 10.122 3.279 -13.008 1.00 79.31 81 ASN A N 1
ATOM 659 C CA . ASN A 1 81 ? 10.527 4.204 -14.062 1.00 79.31 81 ASN A CA 1
ATOM 660 C C . ASN A 1 81 ? 9.365 4.522 -15.029 1.00 79.31 81 ASN A C 1
ATOM 662 O O . ASN A 1 81 ? 8.197 4.431 -14.666 1.00 79.31 81 ASN A O 1
ATOM 666 N N . HIS A 1 82 ? 9.670 4.993 -16.244 1.00 68.25 82 HIS A N 1
ATOM 667 C CA . HIS A 1 82 ? 8.706 5.593 -17.183 1.00 68.25 82 HIS A CA 1
ATOM 668 C C . HIS A 1 82 ? 7.620 4.648 -17.727 1.00 68.25 82 HIS A C 1
ATOM 670 O O . HIS A 1 82 ? 6.767 5.089 -18.497 1.00 68.25 82 HIS A O 1
ATOM 676 N N . VAL A 1 83 ? 7.612 3.380 -17.324 1.00 78.44 83 VAL A N 1
ATOM 677 C CA . VAL A 1 83 ? 6.589 2.402 -17.699 1.00 78.44 83 VAL A CA 1
ATOM 678 C C . VAL A 1 83 ? 5.571 2.310 -16.561 1.00 78.44 83 VAL A C 1
ATOM 680 O O . VAL A 1 83 ? 5.943 2.247 -15.393 1.00 78.44 83 VAL A O 1
ATOM 683 N N . GLY A 1 84 ? 4.282 2.383 -16.893 1.00 81.06 84 GLY A N 1
ATOM 684 C CA . GLY A 1 84 ? 3.213 2.180 -15.916 1.00 81.06 84 GLY A CA 1
ATOM 685 C C . GLY A 1 84 ? 3.117 0.721 -15.472 1.00 81.06 84 GLY A C 1
ATOM 686 O O . GLY A 1 84 ? 3.594 -0.177 -16.157 1.00 81.06 84 GLY A O 1
ATOM 687 N N . THR A 1 85 ? 2.471 0.487 -14.336 1.00 90.19 85 THR A N 1
ATOM 688 C CA . THR A 1 85 ? 2.125 -0.861 -13.869 1.00 90.19 85 THR A CA 1
ATOM 689 C C . THR A 1 85 ? 0.721 -1.222 -14.346 1.00 90.19 85 THR A C 1
ATOM 691 O O . THR A 1 85 ? -0.178 -0.378 -14.299 1.00 90.19 85 THR A O 1
ATOM 694 N N . SER A 1 86 ? 0.536 -2.465 -14.795 1.00 91.94 86 SER A N 1
ATOM 695 C CA . SER A 1 86 ? -0.789 -2.998 -15.123 1.00 91.94 86 SER A CA 1
ATOM 696 C C . SER A 1 86 ? -1.641 -3.113 -13.860 1.00 91.94 86 SER A C 1
ATOM 698 O O . SER A 1 86 ? -1.171 -3.609 -12.837 1.00 91.94 86 SER A O 1
ATOM 700 N N . ILE A 1 87 ? -2.899 -2.672 -13.924 1.00 93.06 87 ILE A N 1
ATOM 701 C CA . ILE A 1 87 ? -3.817 -2.828 -12.791 1.00 93.06 87 ILE A CA 1
ATOM 702 C C . ILE A 1 87 ? -4.162 -4.299 -12.541 1.00 93.06 87 ILE A C 1
ATOM 704 O O . ILE A 1 87 ? -4.374 -4.664 -11.393 1.00 93.06 87 ILE A O 1
ATOM 708 N N . ASP A 1 88 ? -4.147 -5.142 -13.576 1.00 93.50 88 ASP A N 1
ATOM 709 C CA . ASP A 1 88 ? -4.435 -6.573 -13.444 1.00 93.50 88 ASP A CA 1
ATOM 710 C C . ASP A 1 88 ? -3.337 -7.282 -12.642 1.00 93.50 88 ASP A C 1
ATOM 712 O O . ASP A 1 88 ? -3.637 -8.002 -11.694 1.00 93.50 88 ASP A O 1
ATOM 716 N N . GLU A 1 89 ? -2.068 -6.995 -12.955 1.00 93.94 89 GLU A N 1
ATOM 717 C CA . GLU A 1 89 ? -0.908 -7.509 -12.207 1.00 93.94 89 GLU A CA 1
ATOM 718 C C . GLU A 1 89 ? -0.917 -7.005 -10.761 1.00 93.94 89 GLU A C 1
ATOM 720 O O . GLU A 1 89 ? -0.644 -7.746 -9.820 1.00 93.94 89 GLU A O 1
ATOM 725 N N . LEU A 1 90 ? -1.279 -5.733 -10.564 1.00 93.44 90 LEU A N 1
ATOM 726 C CA . LEU A 1 90 ? -1.367 -5.157 -9.228 1.00 93.44 90 LEU A CA 1
ATOM 727 C C . LEU A 1 90 ? -2.496 -5.794 -8.405 1.00 93.44 90 LEU A C 1
ATOM 729 O O . LEU A 1 90 ? -2.312 -6.046 -7.219 1.00 93.44 90 LEU A O 1
ATOM 733 N N . CYS A 1 91 ? -3.647 -6.068 -9.017 1.00 93.94 91 CYS A N 1
ATOM 734 C CA . CYS A 1 91 ? -4.740 -6.779 -8.365 1.00 93.94 91 CYS A CA 1
ATOM 735 C C . CYS A 1 91 ? -4.350 -8.221 -8.036 1.00 93.94 91 CYS A C 1
ATOM 737 O O . CYS A 1 91 ? -4.616 -8.642 -6.922 1.00 93.9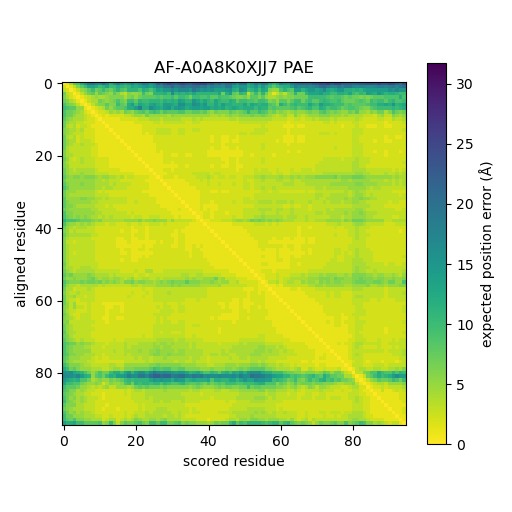4 91 CYS A O 1
ATOM 739 N N . ALA A 1 92 ? -3.688 -8.944 -8.944 1.00 92.75 92 ALA A N 1
ATOM 740 C CA . ALA A 1 92 ? -3.261 -10.327 -8.712 1.00 92.75 92 ALA A CA 1
ATOM 741 C C . ALA A 1 92 ? -2.278 -10.476 -7.536 1.00 92.75 92 ALA A C 1
ATOM 743 O O . ALA A 1 92 ? -2.232 -11.523 -6.8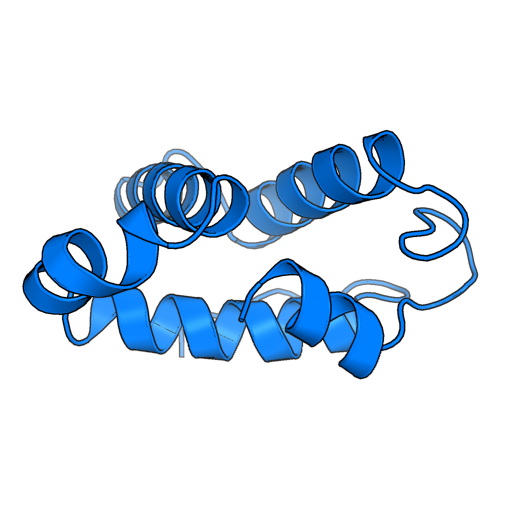97 1.00 92.75 92 ALA A O 1
ATOM 744 N N . GLU A 1 93 ? -1.502 -9.433 -7.233 1.00 93.19 93 GLU A N 1
ATOM 745 C CA . GLU A 1 93 ? -0.590 -9.433 -6.085 1.00 93.19 93 GLU A CA 1
ATOM 746 C C . GLU A 1 93 ? -1.300 -9.066 -4.764 1.00 93.19 93 GLU A C 1
ATOM 748 O O . GLU A 1 93 ? -0.838 -9.425 -3.679 1.00 93.19 93 GLU A O 1
ATOM 753 N N . PHE A 1 94 ? -2.422 -8.334 -4.831 1.00 90.38 94 PHE A N 1
ATOM 754 C CA . PHE A 1 94 ? -3.156 -7.837 -3.660 1.00 90.38 94 PHE A CA 1
ATOM 755 C C . PHE A 1 94 ? -4.429 -8.618 -3.312 1.00 90.38 94 PHE A C 1
ATOM 757 O O . PHE A 1 94 ? -4.864 -8.515 -2.167 1.00 90.38 94 PHE A O 1
ATOM 764 N N . LEU A 1 95 ? -5.037 -9.342 -4.249 1.00 84.75 95 LEU A N 1
ATOM 765 C CA . LEU A 1 95 ? -6.357 -9.977 -4.132 1.00 84.75 95 LEU A CA 1
ATOM 766 C C . LEU A 1 95 ? -6.277 -11.466 -4.470 1.00 84.75 95 LEU A C 1
ATOM 768 O O . LEU A 1 95 ? -6.957 -12.242 -3.765 1.00 84.75 95 LEU A O 1
#

Sequence (95 aa):
PIGFKWSNQSCAYDSLFTILYHVYVTSPEVWATYVSPQNNYLCLFEDLCKEVQGGDMSMEKMRAQLRTVLNKSNFEYFPLNHVGTSIDELCAEFL

Solvent-accessible surface area (backbone atoms only — not comparable to full-atom values): 5538 Å² total; per-residue (Å²): 132,92,71,63,75,88,56,89,69,32,65,44,58,52,53,52,50,48,53,51,50,50,51,38,74,75,37,51,70,57,30,63,71,65,48,25,76,74,39,73,64,40,39,51,47,50,55,46,49,50,35,36,74,72,66,81,38,51,61,58,57,48,50,52,50,53,49,53,54,44,24,70,74,39,49,87,66,29,45,92,59,101,50,64,43,57,53,68,63,55,42,68,75,71,108